Protein AF-A0A166BSC6-F1 (afdb_monomer)

Structure (mmCIF, N/CA/C/O backbone):
data_AF-A0A166BSC6-F1
#
_entry.id   AF-A0A166BSC6-F1
#
loop_
_atom_site.group_PDB
_atom_site.id
_atom_site.type_symbol
_atom_site.label_atom_id
_atom_site.label_alt_id
_atom_site.label_comp_id
_atom_site.label_asym_id
_atom_site.label_entity_id
_atom_site.label_seq_id
_atom_site.pdbx_PDB_ins_code
_atom_site.Cartn_x
_atom_site.Cartn_y
_atom_site.Cartn_z
_atom_site.occupancy
_atom_site.B_iso_or_equiv
_atom_site.auth_seq_id
_atom_site.auth_comp_id
_atom_site.auth_asym_id
_atom_site.auth_atom_id
_atom_site.pdbx_PDB_model_num
ATOM 1 N N . MET A 1 1 ? -2.279 15.734 -20.564 1.00 58.09 1 MET A N 1
ATOM 2 C CA . MET A 1 1 ? -1.888 14.470 -19.897 1.00 58.09 1 MET A CA 1
ATOM 3 C C . MET A 1 1 ? -1.071 14.637 -18.621 1.00 58.09 1 MET A C 1
ATOM 5 O O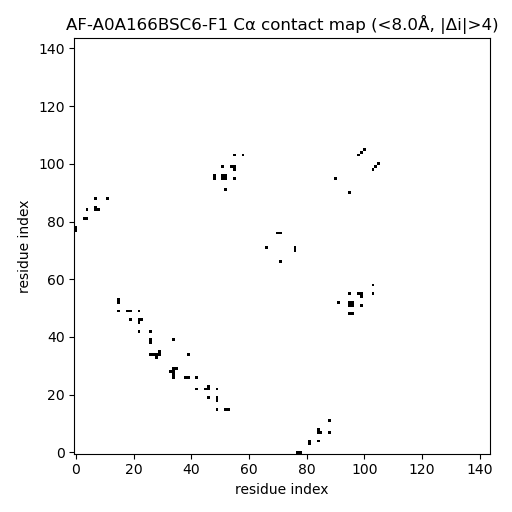 . MET A 1 1 ? -1.411 13.985 -17.643 1.00 58.09 1 MET A O 1
ATOM 9 N N . ALA A 1 2 ? -0.069 15.527 -18.570 1.00 63.25 2 ALA A N 1
ATOM 10 C CA . ALA A 1 2 ? 0.821 15.664 -17.406 1.00 63.25 2 ALA A CA 1
ATOM 11 C C . ALA A 1 2 ? 0.139 16.029 -16.068 1.00 63.25 2 ALA A C 1
ATOM 13 O O . ALA A 1 2 ? 0.716 15.763 -15.024 1.00 63.25 2 ALA A O 1
ATOM 14 N N . LEU A 1 3 ? -1.072 16.604 -16.079 1.00 77.81 3 LEU A N 1
ATOM 15 C CA . LEU A 1 3 ? -1.773 17.046 -14.860 1.00 77.81 3 LEU A CA 1
ATOM 16 C C . LEU A 1 3 ? -2.953 16.154 -14.446 1.00 77.81 3 LEU A C 1
ATOM 18 O O . LEU A 1 3 ? -3.241 16.037 -13.261 1.00 77.81 3 LEU A O 1
ATOM 22 N N . ILE A 1 4 ? -3.621 15.496 -15.396 1.00 83.31 4 ILE A N 1
ATOM 23 C CA . ILE A 1 4 ? -4.837 14.709 -15.121 1.00 83.31 4 ILE A CA 1
ATOM 24 C C . ILE A 1 4 ? -4.493 13.471 -14.291 1.00 83.31 4 ILE A C 1
ATOM 26 O O . ILE A 1 4 ? -5.112 13.208 -13.264 1.00 83.31 4 ILE A O 1
ATOM 30 N N . LEU A 1 5 ? -3.462 12.737 -14.707 1.00 84.00 5 LEU A N 1
ATOM 31 C CA . LEU A 1 5 ? -3.017 11.530 -14.026 1.00 84.00 5 LEU A CA 1
ATOM 32 C C . LEU A 1 5 ? -2.550 11.785 -12.578 1.00 84.00 5 LEU A C 1
ATOM 34 O O . LEU A 1 5 ? -3.049 11.101 -11.679 1.00 84.00 5 LEU A O 1
ATOM 38 N N . PRO A 1 6 ? -1.647 12.748 -12.292 1.00 87.81 6 PRO A N 1
ATOM 39 C CA . PRO A 1 6 ? -1.267 13.023 -10.909 1.00 87.81 6 PRO A CA 1
ATOM 40 C C . PRO A 1 6 ? -2.440 13.553 -10.084 1.00 87.81 6 PRO A C 1
ATOM 42 O O . PRO A 1 6 ? -2.532 13.219 -8.908 1.00 87.81 6 PRO A O 1
ATOM 45 N N . LEU A 1 7 ? -3.374 14.300 -10.681 1.00 90.19 7 LEU A N 1
ATOM 46 C CA . LEU A 1 7 ? -4.570 14.769 -9.984 1.00 90.19 7 LEU A CA 1
ATOM 47 C C . LEU A 1 7 ? -5.488 13.607 -9.577 1.00 90.19 7 LEU A C 1
ATOM 49 O O . LEU A 1 7 ? -5.878 13.529 -8.413 1.00 90.19 7 LEU A O 1
ATOM 53 N N . ILE A 1 8 ? -5.771 12.662 -10.482 1.00 89.31 8 ILE A N 1
ATOM 54 C CA . ILE A 1 8 ? -6.540 11.445 -10.159 1.00 89.31 8 ILE A CA 1
ATOM 55 C C . ILE A 1 8 ? -5.844 10.665 -9.045 1.00 89.31 8 ILE A C 1
ATOM 57 O O . ILE A 1 8 ? -6.495 10.224 -8.098 1.00 89.31 8 ILE A O 1
ATOM 61 N N . ARG A 1 9 ? -4.515 10.526 -9.115 1.00 89.00 9 ARG A N 1
ATOM 62 C CA . ARG A 1 9 ? -3.770 9.805 -8.084 1.00 89.00 9 ARG A CA 1
ATOM 63 C C . ARG A 1 9 ? -3.810 10.500 -6.732 1.00 89.00 9 ARG A C 1
ATOM 65 O O . ARG A 1 9 ? -4.002 9.830 -5.725 1.00 89.00 9 ARG A O 1
ATOM 72 N N . LEU A 1 10 ? -3.673 11.823 -6.698 1.00 91.12 10 LEU A N 1
ATOM 73 C CA . LEU A 1 10 ? -3.793 12.599 -5.466 1.00 91.12 10 LEU A CA 1
ATOM 74 C C . LEU A 1 10 ? -5.189 12.461 -4.858 1.00 91.12 10 LEU A C 1
ATOM 76 O O . LEU A 1 10 ? -5.303 12.200 -3.664 1.00 91.12 10 LEU A O 1
ATOM 80 N N . LEU A 1 11 ? -6.247 12.557 -5.667 1.00 92.00 11 LEU A N 1
ATOM 81 C CA . LEU A 1 11 ? -7.619 12.346 -5.201 1.00 92.00 11 LEU A CA 1
ATOM 82 C C . LEU A 1 11 ? -7.827 10.926 -4.667 1.00 92.00 11 LEU A C 1
ATOM 84 O O . LEU A 1 11 ? -8.427 10.743 -3.607 1.00 92.00 11 LEU A O 1
ATOM 88 N N . ALA A 1 12 ? -7.294 9.920 -5.356 1.00 90.00 12 ALA A N 1
ATOM 89 C CA . ALA A 1 12 ? -7.364 8.538 -4.915 1.00 90.00 12 ALA A CA 1
ATOM 90 C C . ALA A 1 12 ? -6.604 8.313 -3.600 1.00 90.00 12 ALA A C 1
ATOM 92 O O . ALA A 1 12 ? -7.156 7.712 -2.677 1.00 90.00 12 ALA A O 1
ATOM 93 N N . LEU A 1 13 ? -5.400 8.869 -3.460 1.00 91.38 13 LEU A N 1
ATOM 94 C CA . LEU A 1 13 ? -4.623 8.831 -2.222 1.00 91.38 13 LEU A CA 1
ATOM 95 C C . LEU A 1 13 ? -5.357 9.524 -1.074 1.00 91.38 13 LEU A C 1
ATOM 97 O O . LEU A 1 13 ? -5.511 8.929 -0.010 1.00 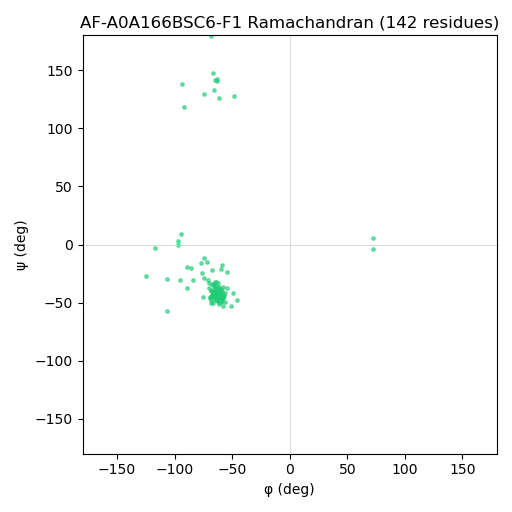91.38 13 LEU A O 1
ATOM 101 N N . LEU A 1 14 ? -5.882 10.730 -1.295 1.00 92.81 14 LEU A N 1
ATOM 102 C CA . LEU A 1 14 ? -6.687 11.441 -0.300 1.00 92.81 14 LEU A CA 1
ATOM 103 C C . LEU A 1 14 ? -7.915 10.621 0.102 1.00 92.81 14 LEU A C 1
ATOM 105 O O . LEU A 1 14 ? -8.212 10.498 1.289 1.00 92.81 14 LEU A O 1
ATOM 109 N N . SER A 1 15 ? -8.589 9.990 -0.862 1.00 91.12 15 SER A N 1
ATOM 110 C CA . SER A 1 15 ? -9.736 9.125 -0.585 1.00 91.12 15 SER A CA 1
ATOM 111 C C . SER A 1 15 ? -9.353 7.880 0.226 1.00 91.12 15 SER A C 1
ATOM 113 O O . SER A 1 15 ? -10.108 7.486 1.117 1.00 91.12 15 SER A O 1
ATOM 115 N N . ASN A 1 16 ? -8.174 7.296 -0.023 1.00 91.62 16 ASN A N 1
ATOM 116 C CA . ASN A 1 16 ? -7.633 6.144 0.705 1.00 91.62 16 ASN A CA 1
ATOM 117 C C . ASN A 1 16 ? -7.257 6.508 2.139 1.00 91.62 16 ASN A C 1
ATOM 119 O O . ASN A 1 16 ? -7.619 5.797 3.083 1.00 91.62 16 ASN A O 1
ATOM 123 N N . ILE A 1 17 ? -6.578 7.641 2.313 1.00 92.75 17 ILE A N 1
ATOM 124 C CA . ILE A 1 17 ? -6.210 8.187 3.620 1.00 92.75 17 ILE A CA 1
ATOM 125 C C . ILE A 1 17 ? -7.475 8.498 4.419 1.00 92.75 17 ILE A C 1
ATOM 127 O O . ILE A 1 17 ? -7.600 8.071 5.566 1.00 92.75 17 ILE A O 1
ATOM 131 N N . TRP A 1 18 ? -8.457 9.154 3.798 1.00 90.94 18 TRP A N 1
ATOM 132 C CA . TRP A 1 18 ? -9.732 9.464 4.435 1.00 90.94 18 TRP A CA 1
ATOM 133 C C . TRP A 1 18 ? -10.484 8.206 4.876 1.00 90.94 18 TRP A C 1
ATOM 135 O O . TRP A 1 18 ? -10.962 8.138 6.012 1.00 90.94 18 TRP A O 1
ATOM 145 N N . THR A 1 19 ? -10.561 7.176 4.021 1.00 87.94 19 THR A N 1
ATOM 146 C CA . THR A 1 19 ? -11.176 5.900 4.412 1.00 87.94 19 THR A CA 1
ATOM 147 C C . THR A 1 19 ? -10.434 5.250 5.568 1.00 87.94 19 THR A C 1
ATOM 149 O O . THR A 1 19 ? -11.081 4.837 6.525 1.00 87.94 19 THR A O 1
ATOM 152 N N . THR A 1 20 ? -9.100 5.258 5.539 1.00 91.00 20 THR A N 1
ATOM 153 C CA . THR A 1 20 ? -8.265 4.698 6.612 1.00 91.00 20 THR A CA 1
ATOM 154 C C . THR A 1 20 ? -8.530 5.411 7.932 1.00 91.00 20 THR A C 1
ATOM 156 O O . THR A 1 20 ? -8.822 4.765 8.940 1.00 91.00 20 THR A O 1
ATOM 159 N N . PHE A 1 21 ? -8.524 6.746 7.916 1.00 90.44 21 PHE A N 1
ATOM 160 C CA . PHE A 1 21 ? -8.815 7.569 9.084 1.00 90.44 21 PHE A CA 1
ATOM 161 C C . PHE A 1 21 ? -10.206 7.268 9.647 1.00 90.44 21 PHE A C 1
ATOM 163 O O . PHE A 1 21 ? -10.352 7.038 10.847 1.00 90.44 21 PHE A O 1
ATOM 170 N N . LYS A 1 22 ? -11.228 7.190 8.786 1.00 88.12 22 LYS A N 1
ATOM 171 C CA . LYS A 1 22 ? -12.598 6.859 9.197 1.00 88.12 22 LYS A CA 1
ATOM 172 C C . LYS A 1 22 ? -12.695 5.457 9.808 1.00 88.12 22 LYS A C 1
ATOM 174 O O . LYS A 1 22 ? -13.360 5.307 10.827 1.00 88.12 22 LYS A O 1
ATOM 179 N N . THR A 1 23 ? -12.028 4.457 9.227 1.00 88.00 23 THR A N 1
ATOM 180 C CA . THR A 1 23 ? -12.052 3.063 9.714 1.00 88.00 23 THR A CA 1
ATOM 181 C C . THR A 1 23 ? -11.202 2.822 10.961 1.00 88.00 23 THR A C 1
ATOM 183 O O . THR A 1 23 ? -11.466 1.888 11.716 1.00 88.00 23 THR A O 1
ATOM 186 N N . SER A 1 24 ? -1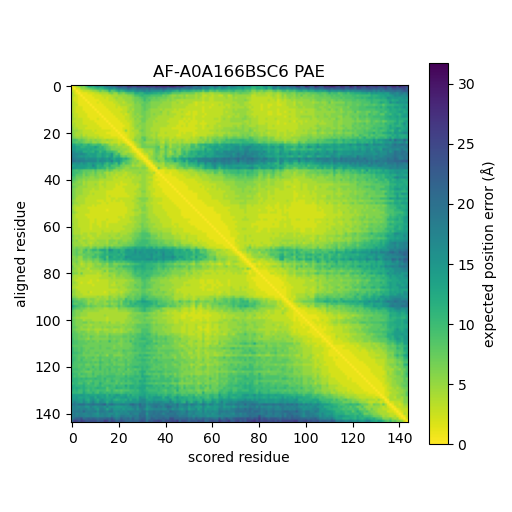0.179 3.649 11.191 1.00 85.69 24 SER A N 1
ATOM 187 C CA . SER A 1 24 ? -9.285 3.515 12.344 1.00 85.69 24 SER A CA 1
ATOM 188 C C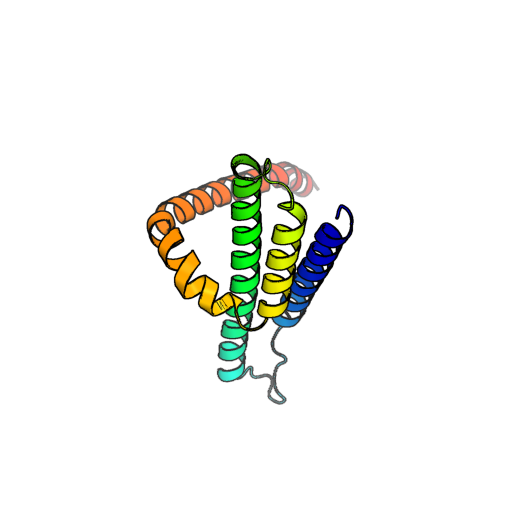 . SER A 1 24 ? -9.952 3.963 13.648 1.00 85.69 24 SER A C 1
ATOM 190 O O . SER A 1 24 ? -9.650 3.407 14.710 1.00 85.69 24 SER A O 1
ATOM 192 N N . LYS A 1 25 ? -10.909 4.906 13.564 1.00 85.44 25 LYS A N 1
ATOM 193 C CA . LYS A 1 25 ? -11.681 5.393 14.717 1.00 85.44 25 LYS A CA 1
ATOM 194 C C . LYS A 1 25 ? -12.227 4.217 15.531 1.00 85.44 25 LYS A C 1
ATOM 196 O O . LYS A 1 25 ? -12.830 3.286 14.995 1.00 85.44 25 LYS A O 1
ATOM 201 N N . LEU A 1 26 ? -11.962 4.246 16.836 1.00 79.31 26 LEU A N 1
ATOM 202 C CA . LEU A 1 26 ? -12.356 3.177 17.746 1.00 79.31 26 LEU A CA 1
ATOM 203 C C . LEU A 1 26 ? -13.884 3.116 17.866 1.00 79.31 26 LEU A C 1
ATOM 205 O O . LEU A 1 26 ? -14.560 4.144 17.814 1.00 79.31 26 LEU A O 1
ATOM 209 N N . ASN A 1 27 ? -14.423 1.911 18.061 1.00 79.94 27 ASN A N 1
ATOM 210 C CA . ASN A 1 27 ? -15.850 1.755 18.329 1.00 79.94 27 ASN A CA 1
ATOM 211 C C . ASN A 1 27 ? -16.199 2.494 19.623 1.00 79.94 27 ASN A C 1
ATOM 213 O O . ASN A 1 27 ? -15.595 2.227 20.664 1.00 79.94 27 ASN A O 1
ATOM 217 N N . GLN A 1 28 ? -17.186 3.385 19.559 1.00 78.12 28 GLN A N 1
ATOM 218 C CA . GLN A 1 28 ? -17.707 4.038 20.753 1.00 78.12 28 GLN A CA 1
ATOM 219 C C . GLN A 1 28 ? -18.397 2.992 21.646 1.00 78.12 28 GLN A C 1
ATOM 221 O O . GLN A 1 28 ? -19.155 2.157 21.133 1.00 78.12 28 GLN A O 1
ATOM 226 N N . PRO A 1 29 ? -18.118 2.982 22.962 1.00 77.56 29 PRO A N 1
ATOM 227 C CA . PRO A 1 29 ? -18.817 2.106 23.889 1.00 77.56 29 PRO A CA 1
ATOM 228 C C . PRO A 1 29 ? -20.305 2.467 23.920 1.00 77.56 29 PRO A C 1
ATOM 230 O O . PRO A 1 29 ? -20.676 3.637 23.830 1.00 77.56 29 PRO A O 1
ATOM 233 N N . GLY A 1 30 ? -21.167 1.453 24.020 1.00 78.75 30 GLY A N 1
ATOM 234 C CA . GLY A 1 30 ? -22.605 1.683 24.145 1.00 78.75 30 GLY A CA 1
ATOM 235 C C . GLY A 1 30 ? -22.974 2.328 25.491 1.00 78.75 30 GLY A C 1
ATOM 236 O O . GLY A 1 30 ? -22.115 2.476 26.359 1.00 78.75 30 GLY A O 1
ATOM 237 N N . PRO A 1 31 ? -24.267 2.614 25.734 1.00 75.62 31 PRO A N 1
ATOM 238 C CA . PRO A 1 31 ? -24.747 3.248 26.972 1.00 75.62 31 PRO A CA 1
ATOM 239 C C . PRO A 1 31 ? -24.340 2.518 28.264 1.00 75.62 31 PRO A C 1
ATOM 241 O O . PRO A 1 31 ? -24.269 3.119 29.326 1.00 75.62 31 PRO A O 1
ATOM 244 N N . ARG A 1 32 ? -24.061 1.210 28.173 1.00 80.50 32 ARG A N 1
ATOM 245 C CA . ARG A 1 32 ? -23.620 0.351 29.286 1.00 80.50 32 ARG A CA 1
ATOM 246 C C . ARG A 1 32 ? -22.094 0.206 29.394 1.00 80.50 32 ARG A C 1
ATOM 248 O O . ARG A 1 32 ? -21.625 -0.687 30.088 1.00 80.50 32 ARG A O 1
ATOM 255 N N . GLY A 1 33 ? -21.311 0.981 28.643 1.00 78.56 33 GLY A N 1
ATOM 256 C CA . GLY A 1 33 ? -19.846 0.869 28.604 1.00 78.56 33 GLY A CA 1
ATOM 257 C C . GLY A 1 33 ? -19.306 -0.368 27.868 1.00 78.56 33 GLY A C 1
ATOM 258 O O . GLY A 1 33 ? -18.097 -0.507 27.698 1.00 78.56 33 GLY A O 1
ATOM 259 N N . THR A 1 34 ? -20.169 -1.274 27.396 1.00 78.88 34 THR A N 1
ATOM 260 C CA . THR A 1 34 ? -19.761 -2.516 26.728 1.00 78.88 34 THR A CA 1
ATOM 261 C C . THR A 1 34 ? -19.697 -2.352 25.208 1.00 78.88 34 THR A C 1
ATOM 263 O O . THR A 1 34 ? -20.560 -1.742 24.574 1.00 78.88 34 THR A O 1
ATOM 266 N N . ILE A 1 35 ? -18.651 -2.918 24.599 1.00 80.75 35 ILE A N 1
ATOM 267 C CA . ILE A 1 35 ? -18.490 -2.982 23.141 1.00 80.75 35 ILE A CA 1
ATOM 268 C C . ILE A 1 35 ? -19.102 -4.297 22.655 1.00 80.75 35 ILE A C 1
ATOM 270 O O . ILE A 1 35 ? -18.625 -5.375 23.012 1.00 80.75 35 ILE A O 1
ATOM 274 N N . SER A 1 36 ? -20.134 -4.224 21.813 1.00 85.81 36 SER A N 1
ATOM 275 C CA . SER A 1 36 ? -20.806 -5.420 21.294 1.00 85.81 36 SER A CA 1
ATOM 276 C C . SER A 1 36 ? -19.869 -6.260 20.416 1.00 85.81 36 SER A C 1
ATOM 278 O O . SER A 1 36 ? -19.103 -5.717 19.613 1.00 85.81 36 SER A O 1
ATOM 280 N N . GLN A 1 37 ? -19.953 -7.594 20.501 1.00 86.44 37 GLN A N 1
ATOM 281 C CA . GLN A 1 37 ? -19.162 -8.478 19.632 1.00 86.44 37 GLN A CA 1
ATOM 282 C C . GLN A 1 37 ? -19.430 -8.218 18.142 1.00 86.44 37 GLN A C 1
ATOM 284 O O . GLN A 1 37 ? -18.497 -8.211 17.338 1.00 86.44 37 GLN A O 1
ATOM 289 N N . ARG A 1 38 ? -20.682 -7.899 17.782 1.00 86.19 38 ARG A N 1
ATOM 290 C CA . ARG A 1 38 ? -21.067 -7.501 16.420 1.00 86.19 38 ARG A CA 1
ATOM 291 C C . ARG A 1 38 ? -20.291 -6.274 15.936 1.00 86.19 38 ARG A C 1
ATOM 293 O O . ARG A 1 38 ? -19.790 -6.291 14.817 1.00 86.19 38 ARG A O 1
ATOM 300 N N . SER A 1 39 ? -20.136 -5.245 16.774 1.00 85.38 39 SER A N 1
ATOM 301 C CA . SER A 1 39 ? -19.369 -4.045 16.404 1.00 85.38 39 SER A CA 1
ATOM 302 C C . SER A 1 39 ? -17.886 -4.355 16.170 1.00 85.38 39 SER A C 1
ATOM 304 O O . SER A 1 39 ? -17.282 -3.818 15.242 1.00 85.38 39 SER A O 1
ATOM 306 N N . ARG A 1 40 ? -17.290 -5.259 16.964 1.00 87.06 40 ARG A N 1
ATOM 307 C CA . ARG A 1 40 ? -15.896 -5.702 16.776 1.00 87.06 40 ARG A CA 1
ATOM 308 C C . ARG A 1 40 ? -15.731 -6.480 15.472 1.00 87.06 40 ARG A C 1
ATOM 310 O O . ARG A 1 40 ? -14.767 -6.255 14.743 1.00 87.06 40 ARG A O 1
ATOM 317 N N . ALA A 1 41 ? -16.676 -7.371 15.169 1.00 89.88 41 ALA A N 1
ATOM 318 C CA . ALA A 1 41 ? -16.681 -8.137 13.928 1.00 89.88 41 ALA A CA 1
ATOM 319 C C . ALA A 1 41 ? -16.827 -7.227 12.698 1.00 89.88 41 ALA A C 1
ATOM 321 O O . ALA A 1 41 ? -16.091 -7.411 11.731 1.00 89.88 41 ALA A O 1
ATOM 322 N N . GLN A 1 42 ? -17.710 -6.224 12.758 1.00 89.31 42 GLN A N 1
ATOM 323 C CA . GLN A 1 42 ? -17.877 -5.247 11.681 1.00 89.31 42 GLN A CA 1
ATOM 324 C C . GLN A 1 42 ? -16.594 -4.445 11.454 1.00 89.31 42 GLN A C 1
ATOM 326 O O . GLN A 1 42 ? -16.070 -4.444 10.346 1.00 89.31 42 GLN A O 1
ATOM 331 N N . ARG A 1 43 ? -15.997 -3.898 12.521 1.00 88.81 43 ARG A N 1
ATOM 332 C CA . ARG A 1 43 ? -14.724 -3.169 12.432 1.00 88.81 43 ARG A CA 1
ATOM 333 C C . ARG A 1 43 ? -13.613 -4.010 11.804 1.00 88.81 43 ARG A C 1
ATOM 335 O O . ARG A 1 43 ? -12.851 -3.515 10.982 1.00 88.81 43 ARG A O 1
ATOM 342 N N . LYS A 1 44 ? -13.512 -5.295 12.163 1.00 90.06 44 LYS A N 1
ATOM 343 C CA . LYS A 1 44 ? -12.518 -6.201 11.565 1.00 90.06 44 LYS A CA 1
ATOM 344 C C . LYS A 1 44 ? -12.729 -6.367 10.056 1.00 90.06 44 LYS A C 1
ATOM 346 O O . LYS A 1 44 ? -11.746 -6.486 9.333 1.00 90.06 44 LYS A O 1
ATOM 351 N N . ARG A 1 45 ? -13.978 -6.398 9.581 1.00 90.00 45 ARG A N 1
ATOM 352 C CA . ARG A 1 45 ? -14.293 -6.456 8.143 1.00 90.00 45 ARG A CA 1
ATOM 353 C C . ARG A 1 45 ? -13.939 -5.141 7.455 1.00 90.00 45 ARG A C 1
ATOM 355 O O . ARG A 1 45 ? -13.233 -5.173 6.455 1.00 90.00 45 ARG A O 1
ATOM 362 N N . ASP A 1 46 ? -14.317 -4.012 8.045 1.00 89.19 46 ASP A N 1
ATOM 363 C CA . ASP A 1 46 ? -14.035 -2.686 7.487 1.00 89.19 46 ASP A CA 1
ATOM 364 C C . ASP A 1 46 ? -12.520 -2.428 7.375 1.00 89.19 46 ASP A C 1
ATOM 366 O O . ASP A 1 46 ? -12.042 -1.934 6.356 1.00 89.19 46 ASP A O 1
ATOM 370 N N . LEU A 1 47 ? -11.740 -2.844 8.382 1.00 90.81 47 LEU A N 1
ATOM 371 C CA . LEU A 1 47 ? -10.274 -2.776 8.354 1.00 90.81 47 LEU A CA 1
ATOM 372 C C . LEU A 1 47 ? -9.670 -3.657 7.254 1.00 90.81 47 LEU A C 1
ATOM 374 O O . LEU A 1 47 ? -8.734 -3.232 6.580 1.00 90.81 47 LEU A O 1
ATOM 378 N N . LYS A 1 48 ? -10.203 -4.868 7.044 1.00 90.81 48 LYS A N 1
ATOM 379 C CA . LYS A 1 48 ? -9.759 -5.749 5.951 1.00 90.81 48 LYS A CA 1
ATOM 380 C C . LYS A 1 48 ? -10.055 -5.142 4.582 1.00 90.81 48 LYS A C 1
ATOM 382 O O . LYS A 1 48 ? -9.181 -5.172 3.722 1.00 90.81 48 LYS A O 1
ATOM 387 N N . GLY A 1 49 ? -11.242 -4.564 4.399 1.00 89.44 49 GLY A N 1
ATOM 388 C CA . GLY A 1 49 ? -11.603 -3.858 3.169 1.00 89.44 49 GLY A CA 1
ATOM 389 C C . GLY A 1 49 ? -10.686 -2.661 2.914 1.00 89.44 49 GLY A C 1
ATOM 390 O O . GLY A 1 49 ? -10.160 -2.503 1.815 1.00 89.44 49 GLY A O 1
ATOM 391 N N . CYS A 1 50 ? -10.399 -1.869 3.951 1.00 91.62 50 CYS A N 1
ATOM 392 C CA . CYS A 1 50 ? -9.460 -0.754 3.849 1.00 91.62 50 CYS A CA 1
ATOM 393 C C . CYS A 1 50 ? -8.041 -1.213 3.475 1.00 91.62 50 CYS A C 1
ATOM 395 O O . CYS A 1 50 ? -7.389 -0.579 2.647 1.00 91.62 50 CYS A O 1
ATOM 397 N N . LEU A 1 51 ? -7.566 -2.321 4.051 1.00 90.62 51 LEU A N 1
ATOM 398 C CA . LEU A 1 51 ? -6.268 -2.896 3.704 1.00 90.62 51 LEU A CA 1
ATOM 399 C C . LEU A 1 51 ? -6.241 -3.394 2.253 1.00 90.62 51 LEU A C 1
ATOM 401 O O . LEU A 1 51 ? -5.268 -3.146 1.546 1.00 90.62 51 LEU A O 1
ATOM 405 N N . ALA A 1 52 ? -7.312 -4.042 1.785 1.00 91.69 52 ALA A N 1
ATOM 406 C CA . ALA A 1 52 ? -7.415 -4.507 0.403 1.00 91.69 52 ALA A CA 1
ATOM 407 C C . ALA A 1 52 ? -7.287 -3.349 -0.600 1.00 91.69 52 ALA A C 1
ATOM 409 O O . ALA A 1 52 ? -6.579 -3.487 -1.593 1.00 91.69 52 ALA A O 1
ATOM 410 N N . ILE A 1 53 ? -7.889 -2.188 -0.311 1.00 91.62 53 ILE A N 1
ATOM 411 C CA . ILE A 1 53 ? -7.753 -0.981 -1.143 1.00 91.62 53 ILE A CA 1
ATOM 412 C C . ILE A 1 53 ? -6.285 -0.554 -1.269 1.00 91.62 53 ILE A C 1
ATOM 414 O O . ILE A 1 53 ? -5.823 -0.284 -2.377 1.00 91.62 53 ILE A O 1
ATOM 418 N N . TRP A 1 54 ? -5.540 -0.526 -0.161 1.00 92.81 54 TRP A N 1
ATOM 419 C CA . TRP A 1 54 ? -4.114 -0.185 -0.177 1.00 92.81 54 TRP A CA 1
ATOM 420 C C . TRP A 1 54 ? -3.274 -1.202 -0.941 1.00 92.81 54 TRP A C 1
ATOM 422 O O . TRP A 1 54 ? -2.404 -0.817 -1.715 1.00 92.81 54 TRP A O 1
ATOM 432 N N . VAL A 1 55 ? -3.547 -2.493 -0.764 1.00 91.81 55 VAL A N 1
ATOM 433 C CA . VAL A 1 55 ? -2.816 -3.550 -1.469 1.00 91.81 55 VAL A CA 1
ATOM 434 C C . VAL A 1 55 ? -3.059 -3.472 -2.978 1.00 91.81 55 VAL A C 1
ATOM 436 O O . VAL A 1 55 ? -2.103 -3.522 -3.748 1.00 91.81 55 VAL A O 1
ATOM 439 N N . VAL A 1 56 ? -4.312 -3.296 -3.408 1.00 92.19 56 VAL A N 1
ATOM 440 C CA . VAL A 1 56 ? -4.660 -3.125 -4.829 1.00 92.19 56 VAL A CA 1
ATOM 441 C C . VAL A 1 56 ? -4.021 -1.864 -5.402 1.00 92.19 56 VAL A C 1
ATOM 443 O O . VAL A 1 56 ? -3.479 -1.907 -6.503 1.00 92.19 56 VAL A O 1
ATOM 446 N N . TRP A 1 57 ? -4.032 -0.763 -4.648 1.00 92.31 57 TRP A N 1
ATOM 447 C CA . TRP A 1 57 ? -3.365 0.477 -5.036 1.00 92.31 57 TRP A CA 1
ATOM 448 C C . TRP A 1 57 ? -1.864 0.270 -5.264 1.00 92.31 57 TRP A C 1
ATOM 450 O O . TRP A 1 57 ? -1.357 0.593 -6.335 1.00 92.31 57 TRP A O 1
ATOM 460 N N . SER A 1 58 ? -1.157 -0.309 -4.290 1.00 91.94 58 SER A N 1
ATOM 461 C CA . SER A 1 58 ? 0.282 -0.571 -4.395 1.00 91.94 58 SER A CA 1
ATOM 462 C C . SER A 1 58 ? 0.604 -1.511 -5.553 1.00 91.94 58 SER A C 1
ATOM 464 O O . SER A 1 58 ? 1.529 -1.246 -6.315 1.00 91.94 58 SER A O 1
ATOM 466 N N . PHE A 1 59 ? -0.197 -2.564 -5.738 1.00 92.00 59 PHE A N 1
ATOM 467 C CA . PHE A 1 59 ? -0.048 -3.480 -6.865 1.00 92.00 59 PHE A CA 1
ATOM 468 C C . PHE A 1 59 ? -0.214 -2.765 -8.212 1.00 92.00 59 PHE A C 1
ATOM 470 O O . PHE A 1 59 ? 0.611 -2.953 -9.103 1.00 92.00 59 PHE A O 1
ATOM 477 N N . ALA A 1 60 ? -1.228 -1.907 -8.355 1.00 91.00 60 ALA A N 1
ATOM 478 C CA . ALA A 1 60 ? -1.447 -1.136 -9.576 1.00 91.00 60 ALA A CA 1
ATOM 479 C C . ALA A 1 60 ? -0.262 -0.210 -9.894 1.00 91.00 60 ALA A C 1
ATOM 481 O O . ALA A 1 60 ? 0.175 -0.162 -11.042 1.00 91.00 60 ALA A O 1
ATOM 482 N N . VAL A 1 61 ? 0.308 0.460 -8.884 1.00 91.56 61 VAL A N 1
ATOM 483 C CA . VAL A 1 61 ? 1.517 1.289 -9.051 1.00 91.56 61 VAL A CA 1
ATOM 484 C C . VAL A 1 61 ? 2.715 0.448 -9.506 1.00 91.56 61 VAL A C 1
ATOM 486 O O . VAL A 1 61 ? 3.449 0.861 -10.407 1.00 91.56 61 VAL A O 1
ATOM 489 N N . SER A 1 62 ? 2.921 -0.736 -8.919 1.00 91.12 62 SER A N 1
ATOM 490 C CA . SER A 1 62 ? 4.014 -1.634 -9.313 1.00 91.12 62 SER A CA 1
ATOM 491 C C . SER A 1 62 ? 3.857 -2.135 -10.747 1.00 91.12 62 SER A C 1
ATOM 493 O O . SER A 1 62 ? 4.806 -2.056 -11.523 1.00 91.12 62 SE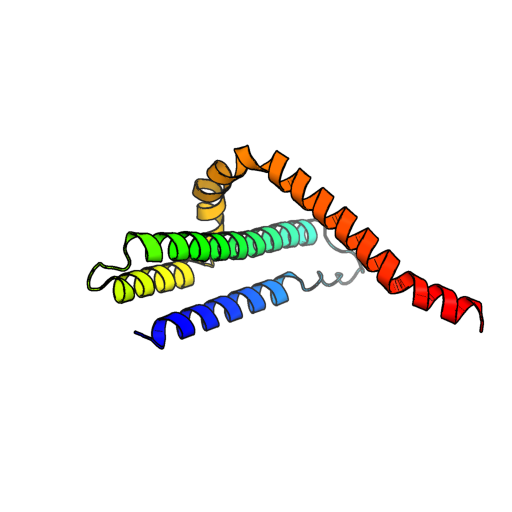R A O 1
ATOM 495 N N . VAL A 1 63 ? 2.662 -2.602 -11.121 1.00 90.94 63 VAL A N 1
ATOM 496 C CA . VAL A 1 63 ? 2.368 -3.068 -12.485 1.00 90.94 63 VAL A CA 1
ATOM 497 C C . VAL A 1 63 ? 2.557 -1.944 -13.492 1.00 90.94 63 VAL A C 1
ATOM 499 O O . VAL A 1 63 ? 3.159 -2.163 -14.536 1.00 90.94 63 VAL A O 1
ATOM 502 N N . GLU A 1 64 ? 2.096 -0.738 -13.177 1.00 90.38 64 GLU A N 1
ATOM 503 C CA . GLU A 1 64 ? 2.294 0.415 -14.046 1.00 90.38 64 GLU A CA 1
ATOM 504 C C . GLU A 1 64 ? 3.775 0.753 -14.233 1.00 90.38 64 GLU A C 1
ATOM 506 O O . GLU A 1 64 ? 4.201 0.998 -15.355 1.00 90.38 64 GLU A O 1
ATOM 511 N N . SER A 1 65 ? 4.572 0.722 -13.162 1.00 89.75 65 SER A N 1
ATOM 512 C CA . SER A 1 65 ? 6.014 0.992 -13.252 1.00 89.75 65 SER A CA 1
ATOM 513 C C . SER A 1 65 ? 6.710 -0.003 -14.183 1.00 89.75 65 SER A C 1
ATOM 515 O O . SER A 1 65 ? 7.585 0.370 -14.958 1.00 89.75 65 SER A O 1
ATOM 517 N N . VAL A 1 66 ? 6.288 -1.268 -14.141 1.00 91.12 66 VAL A N 1
ATOM 518 C CA . VAL A 1 66 ? 6.773 -2.312 -15.049 1.00 91.12 66 VAL A CA 1
ATOM 519 C C . VAL A 1 66 ? 6.267 -2.067 -16.476 1.00 91.12 66 VAL A C 1
ATOM 521 O O . VAL A 1 66 ? 7.045 -2.120 -17.425 1.00 91.12 66 VAL A O 1
ATOM 524 N N . ALA A 1 67 ? 4.983 -1.747 -16.643 1.00 89.38 67 ALA A N 1
ATOM 525 C CA . ALA A 1 67 ? 4.375 -1.478 -17.944 1.00 89.38 67 ALA A CA 1
ATOM 526 C C . ALA A 1 67 ? 4.993 -0.258 -18.646 1.00 89.38 67 ALA A C 1
ATOM 528 O O . ALA A 1 67 ? 5.139 -0.280 -19.864 1.00 89.38 67 ALA A O 1
ATOM 529 N N . ASP A 1 68 ? 5.426 0.761 -17.902 1.00 88.94 68 ASP A N 1
ATOM 530 C CA . ASP A 1 68 ? 6.102 1.943 -18.449 1.00 88.94 68 ASP A CA 1
ATOM 531 C C . ASP A 1 68 ? 7.418 1.587 -19.135 1.00 88.94 68 ASP A C 1
ATOM 533 O O . ASP A 1 68 ? 7.727 2.132 -20.193 1.00 88.94 68 ASP A O 1
ATOM 537 N N . VAL A 1 69 ? 8.159 0.630 -18.570 1.00 88.88 69 VAL A N 1
ATOM 538 C CA . VAL A 1 69 ? 9.418 0.142 -19.145 1.00 88.88 69 VAL A CA 1
ATOM 539 C C . VAL A 1 69 ? 9.168 -0.626 -20.445 1.00 88.88 69 VAL A C 1
ATOM 541 O O . VAL A 1 69 ? 9.926 -0.475 -21.398 1.00 88.88 69 VAL A O 1
ATOM 544 N N . PHE A 1 70 ? 8.105 -1.433 -20.505 1.00 88.81 70 PHE A N 1
ATOM 545 C CA . PHE A 1 70 ? 7.847 -2.317 -21.648 1.00 88.81 70 PHE A CA 1
ATOM 546 C C . PHE A 1 70 ? 7.012 -1.682 -22.770 1.00 88.81 70 PHE A C 1
ATOM 548 O O . PHE A 1 70 ? 7.240 -1.967 -23.942 1.00 88.81 70 PHE A O 1
ATOM 555 N N . ILE A 1 71 ? 6.025 -0.854 -22.428 1.00 86.81 71 ILE A N 1
ATOM 556 C CA . ILE A 1 71 ? 4.960 -0.386 -23.336 1.00 86.81 71 ILE A CA 1
ATOM 557 C C . ILE A 1 71 ? 5.019 1.142 -23.522 1.00 86.81 71 ILE A C 1
ATOM 559 O O . ILE A 1 71 ? 4.293 1.700 -24.343 1.00 86.81 7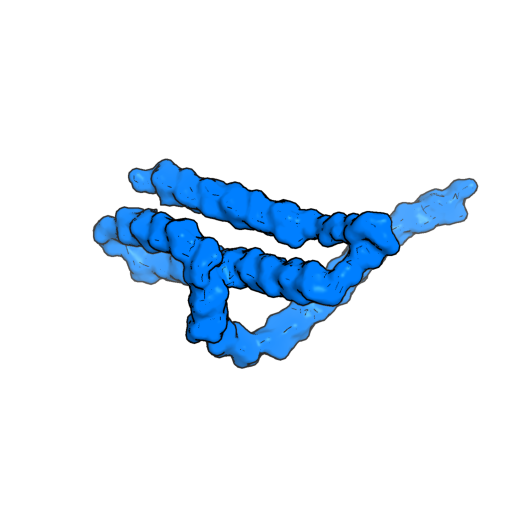1 ILE A O 1
ATOM 563 N N . GLY A 1 72 ? 5.933 1.839 -22.836 1.00 81.19 72 GLY A N 1
ATOM 564 C CA . GLY A 1 72 ? 6.045 3.302 -22.876 1.00 81.19 72 GLY A CA 1
ATOM 565 C C . GLY A 1 72 ? 6.287 3.913 -24.264 1.00 81.19 72 GLY A C 1
ATOM 566 O O . GLY A 1 72 ? 6.036 5.100 -24.454 1.00 81.19 72 GLY A O 1
ATOM 567 N N . PHE A 1 73 ? 6.723 3.118 -25.247 1.00 84.81 73 PHE A N 1
ATOM 568 C CA . PHE A 1 73 ? 6.923 3.555 -26.633 1.00 84.81 73 PHE A CA 1
ATOM 569 C C . PHE A 1 73 ? 5.615 3.679 -27.445 1.00 84.81 73 PHE A C 1
ATOM 571 O O . PHE A 1 73 ? 5.603 4.308 -28.502 1.00 84.81 73 PHE A O 1
ATOM 578 N N . PHE A 1 74 ? 4.502 3.095 -26.985 1.00 86.81 74 PHE A N 1
ATOM 579 C CA . PHE A 1 74 ? 3.254 3.072 -27.751 1.00 86.81 74 PHE A CA 1
ATOM 580 C C . PHE A 1 74 ? 2.551 4.450 -27.760 1.00 86.81 74 PHE A C 1
ATOM 582 O O . PHE A 1 74 ? 2.315 5.031 -26.692 1.00 86.81 74 PHE A O 1
ATOM 589 N N . PRO A 1 75 ? 2.156 4.991 -28.932 1.00 82.69 75 PRO A N 1
ATOM 590 C CA . PRO A 1 75 ? 1.399 6.241 -28.994 1.00 82.69 75 PRO A CA 1
ATOM 591 C C . PRO A 1 75 ? 0.039 6.070 -28.295 1.00 82.69 75 PRO A C 1
ATOM 593 O O . PRO A 1 75 ? -0.591 5.028 -28.415 1.00 82.69 75 PRO A O 1
ATOM 596 N N . PHE A 1 76 ? -0.423 7.082 -27.551 1.00 83.00 76 PHE A N 1
ATOM 597 C CA . PHE A 1 76 ? -1.624 7.043 -26.683 1.00 83.00 76 PHE A CA 1
ATOM 598 C C . PHE A 1 76 ? -1.526 6.230 -25.380 1.00 83.00 76 PHE A C 1
ATOM 600 O O . PHE A 1 76 ? -2.507 6.160 -24.636 1.00 83.00 76 PHE A O 1
ATOM 607 N N . TYR A 1 77 ? -0.357 5.694 -25.020 1.00 85.19 77 TYR A N 1
ATOM 608 C CA . TYR A 1 77 ? -0.182 4.979 -23.749 1.00 85.19 77 TYR A CA 1
ATOM 609 C C . TYR A 1 77 ? -0.599 5.810 -22.516 1.00 85.19 77 TYR A C 1
ATOM 611 O O . TYR A 1 77 ? -1.231 5.298 -21.590 1.00 85.19 77 TYR A O 1
ATOM 619 N N . GLY A 1 78 ? -0.333 7.122 -22.532 1.00 82.81 78 GLY A N 1
ATOM 620 C CA . GLY A 1 78 ? -0.731 8.040 -21.458 1.00 82.81 78 GLY A CA 1
ATOM 621 C C . GLY A 1 78 ? -2.249 8.173 -21.268 1.00 82.81 78 GLY A C 1
ATOM 622 O O . GLY A 1 78 ? -2.716 8.242 -20.129 1.00 82.81 78 GLY A O 1
ATOM 623 N N . GLU A 1 79 ? -3.021 8.152 -22.357 1.00 86.81 79 GLU A N 1
ATOM 624 C CA . GLU A 1 79 ? -4.488 8.219 -22.316 1.00 86.81 79 GLU A CA 1
ATOM 625 C C . GLU A 1 79 ? -5.058 6.943 -21.704 1.00 86.81 79 GLU A C 1
ATOM 627 O O . GLU A 1 79 ? -5.831 6.988 -20.746 1.00 86.81 79 GLU A O 1
ATOM 632 N N . PHE A 1 80 ? -4.605 5.794 -22.209 1.00 86.56 80 PHE A N 1
ATOM 633 C CA . PHE A 1 80 ? -5.063 4.481 -21.764 1.00 86.56 80 PHE A CA 1
ATOM 634 C C . PHE A 1 80 ? -4.784 4.264 -20.275 1.00 86.56 80 PHE A C 1
ATOM 636 O O . PHE A 1 80 ? -5.652 3.842 -19.509 1.00 86.56 80 PHE A O 1
ATOM 643 N N . LYS A 1 81 ? -3.590 4.662 -19.838 1.00 87.75 81 LYS A N 1
ATOM 644 C CA . LYS A 1 81 ? -3.195 4.681 -18.433 1.00 87.75 81 LYS A CA 1
ATOM 645 C C . LYS A 1 81 ? -4.138 5.530 -17.575 1.00 87.75 81 LYS A C 1
ATOM 647 O O . LYS A 1 81 ? -4.531 5.098 -16.493 1.00 87.75 81 LYS A O 1
ATOM 652 N N . SER A 1 82 ? -4.530 6.717 -18.040 1.00 87.62 82 SER A N 1
ATOM 653 C CA . SER A 1 82 ? -5.455 7.579 -17.292 1.00 87.62 82 SER A CA 1
ATOM 654 C C . SER A 1 82 ? -6.844 6.947 -17.129 1.00 87.62 82 SER A C 1
ATOM 656 O O . SER A 1 82 ? -7.424 7.025 -16.045 1.00 87.62 82 SER A O 1
ATOM 658 N N . VAL A 1 83 ? -7.330 6.236 -18.153 1.00 89.81 83 VAL A N 1
ATOM 659 C CA . VAL A 1 83 ? -8.599 5.496 -18.113 1.00 89.81 83 VAL A CA 1
ATOM 660 C C . VAL A 1 83 ? -8.531 4.341 -17.114 1.00 89.81 83 VAL A C 1
ATOM 662 O O . VAL A 1 83 ? -9.459 4.170 -16.325 1.00 89.81 83 VAL A O 1
ATOM 665 N N . ILE A 1 84 ? -7.425 3.591 -17.080 1.00 89.19 84 ILE A N 1
ATOM 666 C CA . ILE A 1 84 ? -7.215 2.523 -16.088 1.00 89.19 84 ILE A CA 1
ATOM 667 C C . ILE A 1 84 ? -7.258 3.090 -14.667 1.00 89.19 84 ILE A C 1
ATOM 669 O O . ILE A 1 84 ? -7.942 2.546 -13.799 1.00 89.19 84 ILE A O 1
ATOM 673 N N . TRP A 1 85 ? -6.559 4.199 -14.421 1.00 90.06 85 TRP A N 1
ATOM 674 C CA . TRP A 1 85 ? -6.551 4.839 -13.107 1.00 90.06 85 TRP A CA 1
ATOM 675 C C . TRP A 1 85 ? -7.922 5.367 -12.699 1.00 90.06 85 TRP A C 1
ATOM 677 O O . TRP A 1 85 ? -8.322 5.205 -11.545 1.00 90.06 85 TRP A O 1
ATOM 687 N N . LEU A 1 86 ? -8.663 5.953 -13.639 1.00 90.00 86 LEU A N 1
ATOM 688 C CA . LEU A 1 86 ? -10.033 6.394 -13.412 1.00 90.00 86 LEU A CA 1
ATOM 689 C C . LEU A 1 86 ? -10.951 5.209 -13.077 1.00 90.00 86 LEU A C 1
ATOM 691 O O . LEU A 1 86 ? -11.726 5.279 -12.122 1.00 90.00 86 LEU A O 1
ATOM 695 N N . PHE A 1 87 ? -10.831 4.103 -13.814 1.00 89.50 87 PHE A N 1
ATOM 696 C CA . PHE A 1 87 ? -11.579 2.875 -13.554 1.00 89.50 87 PHE A CA 1
ATOM 697 C C . PHE A 1 87 ? -11.269 2.304 -12.163 1.00 89.50 87 PHE A C 1
ATOM 699 O O . PHE A 1 87 ? -12.185 2.009 -11.392 1.00 89.50 87 PHE A O 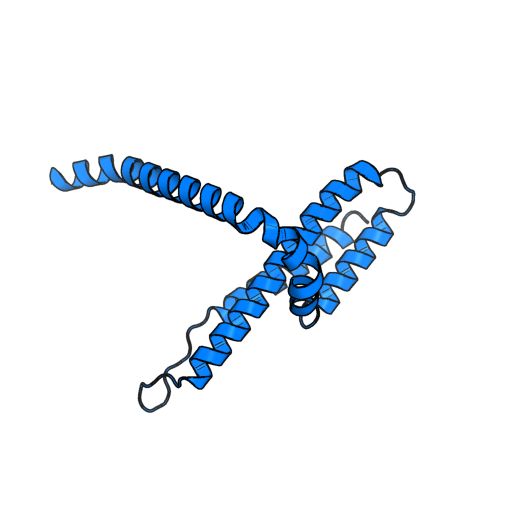1
ATOM 706 N N . LEU A 1 88 ? -9.987 2.208 -11.796 1.00 87.12 88 LEU A N 1
ATOM 707 C CA . LEU A 1 88 ? -9.572 1.754 -10.468 1.00 87.12 88 LEU A CA 1
ATOM 708 C C . LEU A 1 88 ? -10.112 2.670 -9.365 1.00 87.12 88 LEU A C 1
ATOM 710 O O . LEU A 1 88 ? -10.632 2.174 -8.366 1.00 87.12 88 LEU A O 1
ATOM 714 N N . PHE A 1 89 ? -10.065 3.988 -9.561 1.00 88.88 89 PHE A N 1
ATOM 715 C CA . PHE A 1 89 ? -10.614 4.956 -8.613 1.00 88.88 89 PHE A CA 1
ATOM 716 C C . PHE A 1 89 ? -12.128 4.788 -8.409 1.00 88.88 89 PHE A C 1
ATOM 718 O O . PHE A 1 89 ? -12.589 4.762 -7.267 1.00 88.88 89 PHE A O 1
ATOM 725 N N . LEU A 1 90 ? -12.897 4.605 -9.487 1.00 87.44 90 LEU A N 1
ATOM 726 C CA . LEU A 1 90 ? -14.347 4.381 -9.426 1.00 87.44 90 LEU A CA 1
ATOM 727 C C . LEU A 1 90 ? -14.699 3.035 -8.777 1.00 87.44 90 LEU A C 1
ATOM 729 O O . LEU A 1 90 ? -15.590 2.956 -7.931 1.00 87.44 90 LEU A O 1
ATOM 733 N N . SER A 1 91 ? -13.971 1.976 -9.134 1.00 86.38 91 SER A N 1
ATOM 734 C CA . SER A 1 91 ? -14.194 0.624 -8.611 1.00 86.38 91 SER A CA 1
ATOM 735 C C . SER A 1 91 ? -13.717 0.437 -7.166 1.00 86.38 91 SER A C 1
ATOM 737 O O . SER A 1 91 ? -14.062 -0.558 -6.535 1.00 86.38 91 SER A O 1
ATOM 739 N N . ARG A 1 92 ? -12.963 1.387 -6.603 1.00 83.00 92 ARG A N 1
ATOM 740 C CA . ARG A 1 92 ? -12.268 1.281 -5.310 1.00 83.00 92 ARG A CA 1
ATOM 741 C C . ARG A 1 92 ? -13.142 0.781 -4.159 1.00 83.00 92 ARG A C 1
ATOM 743 O O . ARG A 1 92 ? -12.694 -0.029 -3.355 1.00 83.00 92 ARG A O 1
ATOM 750 N N . SER A 1 93 ? -14.381 1.263 -4.083 1.00 76.06 93 SER A N 1
ATOM 751 C CA . SER A 1 93 ? -15.298 1.017 -2.962 1.00 76.06 93 SER A CA 1
ATOM 752 C C . SER A 1 93 ? -15.819 -0.424 -2.890 1.00 76.06 93 SER A C 1
ATOM 754 O O . SER A 1 93 ? -16.100 -0.901 -1.797 1.00 76.06 93 SER A O 1
ATOM 756 N N . TYR A 1 94 ? -15.950 -1.107 -4.034 1.00 80.75 94 TYR A N 1
ATOM 757 C CA . TYR A 1 94 ? -16.562 -2.445 -4.131 1.00 80.75 94 TYR A CA 1
ATOM 758 C C . TYR A 1 94 ? -15.650 -3.485 -4.800 1.00 80.75 94 TYR A C 1
ATOM 760 O O . TYR A 1 94 ? -15.753 -4.675 -4.523 1.00 80.75 94 TYR A O 1
ATOM 768 N N . GLY A 1 95 ? -14.749 -3.046 -5.677 1.00 81.69 95 GLY A N 1
ATOM 769 C CA . GLY A 1 95 ? -13.885 -3.886 -6.503 1.00 81.69 95 GLY A CA 1
ATOM 770 C C . GLY A 1 95 ? -12.554 -4.262 -5.853 1.00 81.69 95 GLY A C 1
ATOM 771 O O . GLY A 1 95 ? -11.954 -5.258 -6.245 1.00 81.69 95 GLY A O 1
ATOM 772 N N . ALA A 1 96 ? -12.092 -3.536 -4.832 1.00 85.69 96 ALA A N 1
ATOM 773 C CA . ALA A 1 96 ? -10.793 -3.823 -4.222 1.00 85.69 96 ALA A CA 1
ATOM 774 C C . ALA A 1 96 ? -10.736 -5.214 -3.558 1.00 85.69 96 ALA A C 1
ATOM 776 O O . ALA A 1 96 ? -9.743 -5.927 -3.684 1.00 85.69 96 ALA A O 1
ATOM 777 N N . GLU A 1 97 ? -11.813 -5.631 -2.890 1.00 87.56 97 GLU A N 1
ATOM 778 C CA . GLU A 1 97 ? -11.893 -6.939 -2.231 1.00 87.56 97 GLU A CA 1
ATOM 779 C C . GLU A 1 97 ? -11.883 -8.124 -3.221 1.00 87.56 97 GLU A C 1
ATOM 781 O O . GLU A 1 97 ? -11.041 -9.013 -3.058 1.00 87.56 97 GLU A O 1
ATOM 786 N N . PRO A 1 98 ? -12.716 -8.163 -4.284 1.00 89.62 98 PRO A N 1
ATOM 787 C CA . PRO A 1 98 ? -12.649 -9.243 -5.265 1.00 89.62 98 PRO A CA 1
ATOM 788 C C . PRO A 1 98 ? -11.329 -9.257 -6.047 1.00 89.62 98 PRO A C 1
ATOM 790 O O . PRO A 1 98 ? -10.812 -10.349 -6.286 1.00 89.62 98 PRO A O 1
ATOM 793 N N . ILE A 1 99 ? -10.747 -8.098 -6.388 1.00 89.19 99 ILE A N 1
ATOM 794 C CA . ILE A 1 99 ? -9.429 -8.025 -7.049 1.00 89.19 99 ILE A CA 1
ATOM 795 C C . ILE A 1 99 ? -8.350 -8.621 -6.142 1.00 89.19 99 ILE A C 1
ATOM 797 O O . ILE A 1 99 ? -7.537 -9.436 -6.584 1.00 89.19 99 ILE A O 1
ATOM 801 N N . PHE A 1 100 ? -8.363 -8.269 -4.855 1.00 88.25 100 PHE A N 1
ATOM 802 C CA . PHE A 1 100 ? -7.427 -8.834 -3.893 1.00 88.25 100 PHE A CA 1
ATOM 803 C C . PHE A 1 100 ? -7.567 -10.357 -3.796 1.00 88.25 100 PHE A C 1
ATOM 805 O O . PHE A 1 100 ? -6.567 -11.070 -3.855 1.00 88.25 100 PHE A O 1
ATOM 812 N N . LEU A 1 101 ? -8.793 -10.871 -3.684 1.00 90.25 101 LEU A N 1
ATOM 813 C CA . LEU A 1 101 ? -9.035 -12.301 -3.492 1.00 90.25 101 LEU A CA 1
ATOM 814 C C . LEU A 1 101 ? -8.716 -13.152 -4.729 1.00 90.25 101 LEU A C 1
ATOM 816 O O . LEU A 1 101 ? -8.202 -14.259 -4.560 1.00 90.25 101 LEU A O 1
ATOM 820 N N . HIS A 1 102 ? -9.004 -12.658 -5.936 1.00 91.38 102 HIS A N 1
ATOM 821 C CA . HIS A 1 102 ? -8.876 -13.441 -7.171 1.00 91.38 102 HIS A CA 1
ATOM 822 C C . HIS A 1 102 ? -7.553 -13.231 -7.904 1.00 91.38 102 HIS A C 1
ATOM 824 O O . HIS A 1 102 ? -7.087 -14.156 -8.558 1.00 91.38 102 HIS A O 1
ATOM 830 N N . VAL A 1 103 ? -6.944 -12.046 -7.806 1.00 90.06 103 VAL A N 1
ATOM 831 C CA . VAL A 1 103 ? -5.723 -11.715 -8.559 1.00 90.06 103 VAL A CA 1
ATOM 832 C C . VAL A 1 103 ? -4.514 -11.699 -7.637 1.00 90.06 103 VAL A C 1
ATOM 834 O O . VAL A 1 103 ? -3.567 -12.453 -7.831 1.00 90.06 103 VAL A O 1
ATOM 837 N N . ILE A 1 104 ? -4.548 -10.875 -6.590 1.00 89.06 104 ILE A N 1
ATOM 838 C CA . ILE A 1 104 ? -3.352 -10.614 -5.776 1.00 89.06 104 ILE A CA 1
ATOM 839 C C . ILE A 1 104 ? -3.045 -11.793 -4.853 1.00 89.06 104 ILE A C 1
ATOM 841 O O . ILE A 1 104 ? -1.904 -12.240 -4.758 1.00 89.06 104 ILE A O 1
ATOM 845 N N . ARG A 1 105 ? -4.061 -12.341 -4.186 1.00 89.19 105 ARG A N 1
ATOM 846 C CA . ARG A 1 105 ? -3.899 -13.447 -3.242 1.00 89.19 105 ARG A CA 1
ATOM 847 C C . ARG A 1 105 ? -3.217 -14.680 -3.850 1.00 89.19 105 ARG A C 1
ATOM 849 O O . ARG A 1 105 ? -2.292 -15.166 -3.204 1.00 89.19 105 ARG A O 1
ATOM 856 N N . PRO A 1 106 ? -3.614 -15.221 -5.020 1.00 91.88 106 PRO A N 1
ATOM 857 C CA . PRO A 1 106 ? -2.918 -16.372 -5.594 1.00 91.88 106 PRO A CA 1
ATOM 858 C C . PRO A 1 106 ? -1.479 -16.051 -6.008 1.00 91.88 106 PRO A C 1
ATOM 860 O O . PRO A 1 106 ? -0.617 -16.905 -5.827 1.00 91.88 106 PRO A O 1
ATOM 863 N N . LEU A 1 107 ? -1.206 -14.829 -6.481 1.00 89.19 107 LEU A N 1
ATOM 864 C CA . LEU A 1 107 ? 0.146 -14.395 -6.845 1.00 89.19 107 LEU A CA 1
ATOM 865 C C . LEU A 1 107 ? 1.068 -14.281 -5.627 1.00 89.19 107 LEU A C 1
ATOM 867 O O . LEU A 1 107 ? 2.226 -14.676 -5.695 1.00 89.19 107 LEU A O 1
ATOM 871 N N . VAL A 1 108 ? 0.559 -13.769 -4.503 1.00 88.44 108 VAL A N 1
ATOM 872 C CA . VAL A 1 108 ? 1.354 -13.538 -3.286 1.00 88.44 108 VAL A CA 1
ATOM 873 C C . VAL A 1 108 ? 1.484 -14.797 -2.430 1.00 88.44 108 VAL A C 1
ATOM 875 O O . VAL A 1 108 ? 2.506 -14.981 -1.778 1.00 88.44 108 VAL A O 1
ATOM 878 N N . ARG A 1 109 ? 0.487 -15.696 -2.439 1.00 90.88 109 ARG A N 1
ATOM 879 C CA . ARG A 1 109 ? 0.456 -16.914 -1.606 1.00 90.88 109 ARG A CA 1
ATOM 880 C C . ARG A 1 109 ? 1.765 -17.725 -1.583 1.00 90.88 109 ARG A C 1
ATOM 882 O O . ARG A 1 109 ? 2.164 -18.087 -0.478 1.00 90.88 109 ARG A O 1
ATOM 889 N N . PRO A 1 110 ? 2.434 -18.032 -2.713 1.00 92.56 110 PRO A N 1
ATOM 890 C CA . PRO A 1 110 ? 3.687 -18.792 -2.682 1.00 92.56 110 PRO A CA 1
ATOM 891 C C . PRO A 1 110 ? 4.849 -18.027 -2.030 1.00 92.56 110 PRO A C 1
ATOM 893 O O . PRO A 1 110 ? 5.786 -18.646 -1.538 1.00 92.56 110 PRO A O 1
ATOM 896 N N . TYR A 1 111 ? 4.776 -16.698 -1.982 1.00 90.94 111 TYR A N 1
ATOM 897 C CA . TYR A 1 111 ? 5.815 -15.833 -1.427 1.00 90.94 111 TYR A CA 1
ATOM 898 C C . TYR A 1 111 ? 5.544 -15.407 0.020 1.00 90.94 111 TYR A C 1
ATOM 900 O O . TYR A 1 111 ? 6.333 -14.655 0.578 1.00 90.94 111 TYR A O 1
ATOM 908 N N . VAL A 1 112 ? 4.475 -15.886 0.664 1.00 90.69 112 VAL A N 1
ATOM 909 C CA . VAL A 1 112 ? 4.142 -15.482 2.044 1.00 90.69 112 VAL A CA 1
ATOM 910 C C . VAL A 1 112 ? 5.276 -15.819 3.012 1.00 90.69 112 VAL A C 1
ATOM 912 O O . VAL A 1 112 ? 5.738 -14.942 3.726 1.00 90.69 112 VAL A O 1
ATOM 915 N N . THR A 1 113 ? 5.799 -17.046 2.978 1.00 92.31 113 THR A N 1
ATOM 916 C CA . THR A 1 113 ? 6.885 -17.475 3.874 1.00 92.31 113 THR A CA 1
ATOM 917 C C . THR A 1 113 ? 8.164 -16.635 3.743 1.00 92.31 113 THR A C 1
ATOM 919 O O . THR A 1 113 ? 8.668 -16.179 4.774 1.00 92.31 113 THR A O 1
ATOM 922 N N . PRO A 1 114 ? 8.714 -16.384 2.535 1.00 93.38 114 PRO A N 1
ATOM 923 C CA . PRO A 1 114 ? 9.879 -15.514 2.416 1.00 93.38 114 PRO A CA 1
ATOM 924 C C . PRO A 1 114 ? 9.564 -14.055 2.776 1.00 93.38 114 PRO A C 1
ATOM 926 O O . PRO A 1 114 ? 10.410 -13.406 3.383 1.00 93.38 114 PRO A O 1
ATOM 929 N N . ILE A 1 115 ? 8.364 -13.543 2.469 1.00 91.56 115 ILE A N 1
ATOM 930 C CA . ILE A 1 115 ? 7.955 -12.182 2.860 1.00 91.56 115 ILE A CA 1
ATOM 931 C C . ILE A 1 115 ? 7.913 -12.044 4.385 1.00 91.56 115 ILE A C 1
ATOM 933 O O . ILE A 1 115 ? 8.492 -11.099 4.915 1.00 91.56 115 ILE A O 1
ATOM 937 N N . ASP A 1 116 ? 7.286 -12.990 5.085 1.00 92.94 116 ASP A N 1
ATOM 938 C CA . ASP A 1 116 ? 7.208 -12.995 6.549 1.00 92.94 116 ASP A CA 1
ATOM 939 C C . ASP A 1 116 ? 8.613 -13.063 7.165 1.00 92.94 116 ASP A C 1
ATOM 941 O O . ASP A 1 116 ? 8.935 -12.288 8.061 1.00 92.94 116 ASP A O 1
ATOM 945 N N . SER A 1 117 ? 9.497 -13.895 6.603 1.00 94.38 117 SER A N 1
ATOM 946 C CA . SER A 1 117 ? 10.894 -14.004 7.053 1.00 94.38 117 SER A CA 1
ATOM 947 C C . SER A 1 117 ? 11.665 -12.686 6.895 1.00 94.38 117 SER A C 1
ATOM 949 O O . SER A 1 117 ? 12.412 -12.281 7.784 1.00 94.38 117 SER A O 1
ATOM 951 N N . VAL A 1 118 ? 11.485 -11.991 5.767 1.00 95.06 118 VAL A N 1
ATOM 952 C CA . VAL A 1 118 ? 12.119 -10.687 5.514 1.00 95.06 118 VAL A CA 1
ATOM 953 C C . VAL A 1 118 ? 11.550 -9.608 6.436 1.00 95.06 118 VAL A C 1
ATOM 955 O O . VAL A 1 118 ? 12.305 -8.775 6.934 1.00 95.06 118 VAL A O 1
ATOM 958 N N . LEU A 1 119 ? 10.239 -9.619 6.689 1.00 93.19 119 LEU A N 1
ATOM 959 C CA . LEU A 1 119 ? 9.595 -8.686 7.615 1.00 93.19 119 LEU A CA 1
ATOM 960 C C . LEU A 1 119 ? 10.067 -8.893 9.055 1.00 93.19 119 LEU A C 1
ATOM 962 O O . LEU A 1 119 ? 10.325 -7.909 9.746 1.00 93.19 119 LEU A O 1
ATOM 966 N N . ASP A 1 120 ? 10.234 -10.141 9.488 1.00 95.19 120 ASP A N 1
ATOM 967 C CA . ASP A 1 120 ? 10.775 -10.456 10.810 1.00 95.19 120 ASP A CA 1
ATOM 968 C C . ASP A 1 120 ? 12.226 -9.984 10.945 1.00 95.19 120 ASP A C 1
ATOM 970 O O . ASP A 1 120 ? 12.577 -9.345 11.937 1.00 95.19 120 ASP A O 1
ATOM 974 N N . LEU A 1 121 ? 13.062 -10.199 9.924 1.00 95.81 121 LEU A N 1
ATOM 975 C CA . LEU A 1 121 ? 14.427 -9.664 9.900 1.00 95.81 121 LEU A CA 1
ATOM 976 C C . LEU A 1 121 ? 14.444 -8.132 9.965 1.00 95.81 121 LEU A C 1
ATOM 978 O O . LEU A 1 121 ? 15.180 -7.558 10.765 1.00 95.81 121 LEU A O 1
ATOM 982 N N . LEU A 1 122 ? 13.616 -7.459 9.161 1.00 95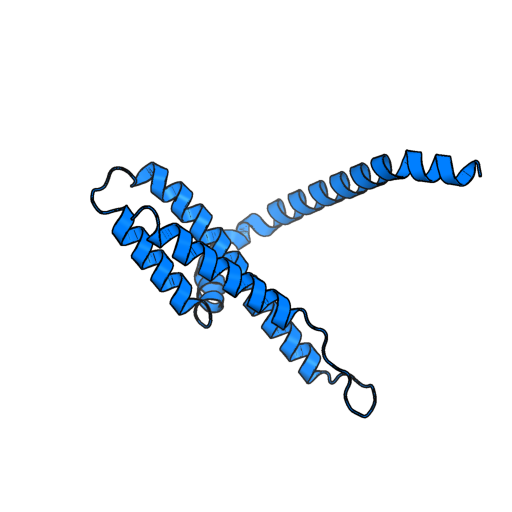.62 122 LEU A N 1
ATOM 983 C CA . LEU A 1 122 ? 13.493 -5.999 9.184 1.00 95.62 122 LEU A CA 1
ATOM 984 C C . LEU A 1 122 ? 13.030 -5.487 10.545 1.00 95.62 122 LEU A C 1
ATOM 986 O O . LEU A 1 122 ? 13.538 -4.472 11.016 1.00 95.62 122 LEU A O 1
ATOM 990 N N . ARG A 1 123 ? 12.097 -6.189 11.190 1.00 95.25 123 ARG A N 1
ATOM 991 C CA . ARG A 1 123 ? 11.630 -5.857 12.534 1.00 95.2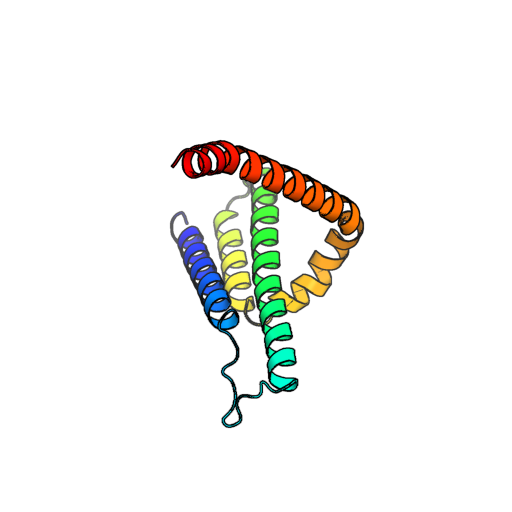5 123 ARG A CA 1
ATOM 992 C C . ARG A 1 123 ? 12.754 -5.974 13.556 1.00 95.25 123 ARG A C 1
ATOM 994 O O . ARG A 1 123 ? 12.949 -5.042 14.323 1.00 95.25 123 ARG A O 1
ATOM 1001 N N . LEU A 1 124 ? 13.515 -7.067 13.536 1.00 95.94 124 LEU A N 1
ATOM 1002 C CA . LEU A 1 124 ? 14.658 -7.252 14.435 1.00 95.94 124 LEU A CA 1
ATOM 1003 C C . LEU A 1 124 ? 15.715 -6.159 14.238 1.00 95.94 124 LEU A C 1
ATOM 1005 O O . LEU A 1 124 ? 16.229 -5.611 15.210 1.00 95.94 124 LEU A O 1
ATOM 1009 N N . LEU A 1 125 ? 16.009 -5.808 12.984 1.00 96.31 125 LEU A N 1
ATOM 1010 C CA . LEU A 1 125 ? 16.925 -4.714 12.663 1.00 96.31 125 LEU A CA 1
ATOM 1011 C C . LEU A 1 125 ? 16.389 -3.360 13.138 1.00 96.31 125 LEU A C 1
ATOM 1013 O O . LEU A 1 125 ? 17.157 -2.558 13.662 1.00 96.31 125 LEU A O 1
ATOM 1017 N N . ALA A 1 126 ? 15.088 -3.105 12.983 1.00 94.50 126 ALA A N 1
ATOM 1018 C CA . ALA A 1 126 ? 14.451 -1.882 13.459 1.00 94.50 126 ALA A CA 1
ATOM 1019 C C . ALA A 1 126 ? 14.467 -1.789 14.991 1.00 94.50 126 ALA A C 1
ATOM 1021 O O . ALA A 1 126 ? 14.816 -0.739 15.525 1.00 94.50 126 ALA A O 1
ATOM 1022 N N . ASP A 1 127 ? 14.158 -2.881 15.694 1.00 94.06 127 ASP A N 1
ATOM 1023 C CA . ASP A 1 127 ? 14.199 -2.951 17.157 1.00 94.06 127 ASP A CA 1
ATOM 1024 C C . ASP A 1 127 ? 15.627 -2.709 17.675 1.00 94.06 127 ASP A C 1
ATOM 1026 O O . ASP A 1 127 ? 15.830 -1.930 18.607 1.00 94.06 127 ASP A O 1
ATOM 1030 N N . LEU A 1 128 ? 16.635 -3.296 17.022 1.00 94.81 128 LEU A N 1
ATOM 1031 C CA . LEU A 1 128 ? 18.046 -3.064 17.337 1.00 94.81 128 LEU A CA 1
ATOM 1032 C C . LEU A 1 128 ? 18.468 -1.615 17.060 1.00 94.81 128 LEU A C 1
ATOM 1034 O O . LEU A 1 128 ? 19.129 -0.998 17.895 1.00 94.81 128 LEU A O 1
ATOM 1038 N N . ALA A 1 129 ? 18.074 -1.051 15.916 1.00 94.44 129 ALA A N 1
ATOM 1039 C CA . ALA A 1 129 ? 18.372 0.335 15.567 1.00 94.44 129 ALA A CA 1
ATOM 1040 C C . ALA A 1 129 ? 17.738 1.314 16.566 1.00 94.44 129 ALA A C 1
ATOM 1042 O O . ALA A 1 129 ? 18.404 2.237 17.029 1.00 94.44 129 ALA A O 1
ATOM 1043 N N . LEU A 1 130 ? 16.480 1.085 16.952 1.00 93.44 130 LEU A N 1
ATOM 1044 C CA . LEU A 1 130 ? 15.792 1.880 17.967 1.00 93.44 130 LEU A CA 1
ATOM 1045 C C . LEU A 1 130 ? 16.461 1.747 19.338 1.00 93.44 130 LEU A C 1
ATOM 1047 O O . LEU A 1 130 ? 16.662 2.756 20.009 1.00 93.44 130 LEU A O 1
ATOM 1051 N N . ALA A 1 131 ? 16.857 0.539 19.744 1.00 90.50 131 ALA A N 1
ATOM 1052 C CA . ALA A 1 131 ? 17.576 0.326 20.998 1.00 90.50 131 ALA A CA 1
ATOM 1053 C C . ALA A 1 131 ? 18.922 1.069 21.021 1.00 90.50 131 ALA A C 1
ATOM 1055 O O . ALA A 1 131 ? 19.240 1.730 22.007 1.00 90.50 131 ALA A O 1
ATOM 1056 N N . LEU A 1 132 ? 19.677 1.038 19.917 1.00 91.88 132 LEU A N 1
ATOM 1057 C CA . LEU A 1 132 ? 20.915 1.810 19.754 1.00 91.88 132 LEU A CA 1
ATOM 1058 C C . LEU A 1 132 ? 20.677 3.322 19.799 1.00 91.88 132 LEU A C 1
ATOM 1060 O O . LEU A 1 132 ? 21.457 4.042 20.417 1.00 91.88 132 LEU A O 1
ATOM 1064 N N . MET A 1 133 ? 19.599 3.812 19.184 1.00 91.81 133 MET A N 1
ATOM 1065 C CA . MET A 1 133 ? 19.238 5.233 19.231 1.00 91.81 133 MET A CA 1
ATOM 1066 C C . MET A 1 133 ? 18.821 5.684 20.638 1.00 91.81 133 MET A C 1
ATOM 1068 O O . MET A 1 133 ? 19.100 6.817 21.025 1.00 91.81 133 MET A O 1
ATOM 1072 N N . LEU A 1 134 ? 18.173 4.811 21.414 1.00 90.12 134 LEU A N 1
ATOM 1073 C CA . LEU A 1 134 ? 17.697 5.104 22.771 1.00 90.12 134 LEU A CA 1
ATOM 1074 C C . LEU A 1 134 ? 18.761 4.872 23.860 1.00 90.12 134 LEU A C 1
ATOM 1076 O O . LEU A 1 134 ? 18.648 5.442 24.942 1.00 90.12 134 LEU A O 1
ATOM 1080 N N . LEU A 1 135 ? 19.807 4.089 23.589 1.00 86.19 135 LEU A N 1
ATOM 1081 C CA . LEU A 1 135 ? 20.937 3.830 24.494 1.00 86.19 135 LEU A CA 1
ATOM 1082 C C . LEU A 1 135 ? 21.595 5.101 25.073 1.00 86.19 135 LEU A C 1
ATOM 1084 O O . LEU A 1 135 ? 21.685 5.210 26.298 1.00 86.19 135 LEU A O 1
ATOM 1088 N N . PRO A 1 136 ? 22.019 6.097 24.267 1.00 83.75 136 PRO A N 1
ATOM 1089 C CA . PRO A 1 136 ? 22.624 7.317 24.806 1.00 83.75 136 PRO A CA 1
ATOM 1090 C C . PRO A 1 136 ? 21.645 8.123 25.670 1.00 83.75 136 PRO A C 1
ATOM 1092 O O . PRO A 1 136 ? 22.050 8.736 26.655 1.00 83.75 136 PRO A O 1
ATOM 1095 N N . TRP A 1 137 ? 20.351 8.080 25.342 1.00 81.75 137 TRP A N 1
ATOM 1096 C CA . TRP A 1 137 ? 19.302 8.734 26.122 1.00 81.75 137 TRP A CA 1
ATOM 1097 C C . TRP A 1 137 ? 19.117 8.081 27.497 1.00 81.75 137 TRP A C 1
ATOM 1099 O O . TRP A 1 137 ? 19.037 8.774 28.507 1.00 81.75 137 TRP A O 1
ATOM 1109 N N . GLN A 1 138 ? 19.114 6.747 27.557 1.00 79.94 138 GLN A N 1
ATOM 1110 C CA . GLN A 1 138 ? 19.028 6.009 28.820 1.00 79.94 138 GLN A CA 1
ATOM 1111 C C . GLN A 1 138 ? 20.244 6.264 29.719 1.00 79.94 138 GLN A C 1
ATOM 1113 O O . GLN A 1 138 ? 20.083 6.441 30.925 1.00 79.94 138 GLN A O 1
ATOM 1118 N N . HIS A 1 139 ? 21.445 6.346 29.141 1.00 75.50 139 HIS A N 1
ATOM 1119 C CA . HIS A 1 139 ? 22.647 6.699 29.894 1.00 75.50 139 HIS A CA 1
ATOM 1120 C C . HIS A 1 139 ? 22.610 8.139 30.422 1.00 75.50 139 HIS A C 1
ATOM 1122 O O . HIS A 1 139 ? 22.974 8.353 31.571 1.00 75.50 139 HIS A O 1
ATOM 1128 N N . ALA A 1 140 ? 22.128 9.114 29.646 1.00 79.31 140 ALA A N 1
ATOM 1129 C CA . ALA A 1 140 ? 22.022 10.503 30.100 1.00 79.31 140 ALA A CA 1
ATOM 1130 C C . ALA A 1 140 ? 21.026 10.686 31.263 1.00 79.31 140 ALA A C 1
ATOM 1132 O O . ALA A 1 140 ? 21.305 11.442 32.188 1.00 79.31 140 ALA A O 1
ATOM 1133 N N . VAL A 1 141 ? 19.895 9.970 31.243 1.00 80.19 141 VAL A N 1
ATOM 1134 C CA . VAL A 1 141 ? 18.899 9.995 32.331 1.00 80.19 141 VAL A CA 1
ATOM 1135 C C . VAL A 1 141 ? 19.414 9.299 33.593 1.00 80.19 141 VAL A C 1
ATOM 1137 O O . VAL A 1 141 ? 19.086 9.725 34.687 1.00 80.19 141 VAL A O 1
ATOM 1140 N N . ALA A 1 142 ? 20.235 8.253 33.470 1.00 78.38 142 ALA A N 1
ATOM 1141 C CA . ALA A 1 142 ? 20.772 7.531 34.627 1.00 78.38 142 ALA A CA 1
ATOM 1142 C C . ALA A 1 142 ? 21.835 8.315 35.428 1.00 78.38 142 ALA A C 1
ATOM 1144 O O . ALA A 1 142 ? 22.179 7.908 36.535 1.00 78.38 142 ALA A O 1
ATOM 1145 N N . TRP A 1 143 ? 22.389 9.392 34.862 1.00 71.62 143 TRP A N 1
ATOM 1146 C CA . TRP A 1 143 ? 23.411 10.240 35.493 1.00 71.62 143 TRP A CA 1
ATOM 1147 C C . TRP A 1 143 ? 22.830 11.502 36.159 1.00 71.62 143 TRP A C 1
ATOM 1149 O O . TRP A 1 143 ? 23.594 12.290 36.719 1.00 71.62 143 TRP A O 1
ATOM 1159 N N . TRP A 1 144 ? 21.512 11.700 36.086 1.00 57.47 144 TRP A N 1
ATOM 1160 C CA . TRP A 1 144 ? 20.763 12.807 36.689 1.00 57.47 144 TRP A CA 1
ATOM 1161 C C . TRP A 1 144 ? 19.837 12.273 37.783 1.00 57.47 144 TRP A C 1
ATOM 1163 O O . TRP A 1 144 ? 19.806 12.889 38.871 1.00 57.47 144 TRP A O 1
#

Organism: NCBI:txid1314776

Sequence (144 aa):
MALILPLIRLLALLSNIWTTFKTSKLNQPGPRGTISQRSRAQRKRDLKGCLAIWVVWSFAVSVESVADVFIGFFPFYGEFKSVIWLFLFLSRSYGAEPIFLHVIRPLVRPYVTPIDSVLDLLRLLADLALALMLLPWQHAVAWW

Radius of gyration: 21.31 Å; Cα contacts (8 Å, |Δi|>4): 52; chains: 1; bounding box: 48×36×66 Å

Solvent-accessible surface area (backbone atoms only — not comparable to full-atom values): 8150 Å² total; per-residue (Å²): 112,90,61,59,50,58,47,53,50,50,52,46,49,52,52,51,50,49,50,46,57,64,59,64,58,76,82,75,58,44,101,82,68,52,71,55,68,67,59,54,54,49,48,56,50,51,46,50,51,51,49,26,38,52,52,49,51,54,49,51,54,53,52,48,61,54,43,49,76,76,49,59,86,47,87,66,46,70,59,55,52,41,52,53,52,50,50,51,58,71,38,43,88,73,44,22,54,58,48,35,63,71,55,48,42,68,70,45,56,85,46,44,66,64,49,52,52,51,51,52,52,52,47,54,52,48,54,51,50,50,49,61,67,44,46,64,55,55,54,58,58,73,76,108

Mean predicted aligned error: 7.38 Å

pLDDT: mean 87.53, std 6.42, range [57.47, 96.31]

Foldseek 3Di:
DVPLQVVLVVVLVVVLVVLCVVLVDDDDQPPVSDDDPVNVVVSVVSVVLSVLLVVVVVVLVVVVVVCCVVPVPDPCPVVVNSVVSVVSSVCSNPNSVVCCVPPVCVVCVVVPVVVVVVVVVVVVVVVVVVCVVCVVVVVVVVVD

Secondary structure (DSSP, 8-state):
-TTHHHHHHHHHHHHHHHHHHHHHSPPPP-TTSPPPHHHHHHHHHHHHHHHHHHHHHHHHHHHHHHHHHHHTTSTTHHHHHHHHHHHHHHHHHHHHHHHIIIIIHHHHGGGHHHHHHHHHHHHHHHHHHHHHHHHHHHHHHHT-

InterPro domains:
  IPR004345 TB2/DP1/HVA22 [PF03134] (42-107)